Protein AF-A0A7C3CIZ7-F1 (afdb_monomer_lite)

Structure (mmCIF, N/CA/C/O backbone):
data_AF-A0A7C3CIZ7-F1
#
_entry.id   AF-A0A7C3CIZ7-F1
#
loop_
_atom_site.group_PDB
_atom_site.id
_atom_site.type_symbol
_atom_site.label_atom_id
_atom_site.label_alt_id
_atom_site.label_comp_id
_atom_site.label_asym_id
_atom_site.label_entity_id
_atom_site.label_seq_id
_atom_site.pdbx_PDB_ins_code
_atom_site.Cartn_x
_atom_site.Cartn_y
_atom_site.Cartn_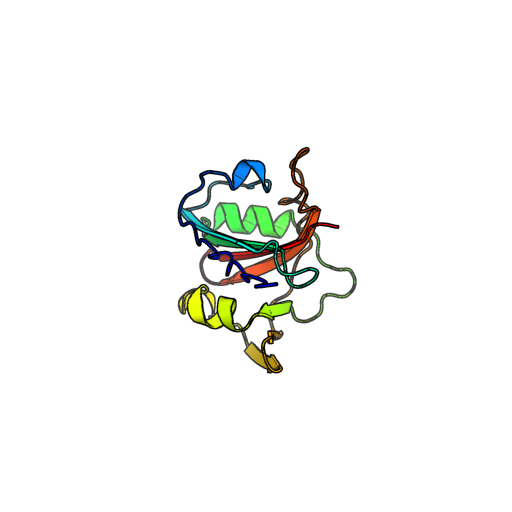z
_atom_site.occupancy
_atom_site.B_iso_or_equiv
_atom_site.auth_seq_id
_atom_site.auth_comp_id
_atom_site.auth_asym_id
_atom_site.auth_atom_id
_atom_site.pdbx_PDB_model_num
ATOM 1 N N . MET A 1 1 ? 16.954 -30.991 -23.696 1.00 40.31 1 MET A N 1
ATOM 2 C CA . MET A 1 1 ? 17.081 -30.292 -22.400 1.00 40.31 1 MET A CA 1
ATOM 3 C C . MET A 1 1 ? 15.759 -29.590 -22.146 1.00 40.31 1 MET A C 1
ATOM 5 O O . MET A 1 1 ? 15.465 -28.628 -22.838 1.00 40.31 1 MET A O 1
ATOM 9 N N . ASN A 1 2 ? 14.918 -30.134 -21.264 1.00 35.19 2 ASN A N 1
ATOM 10 C CA . ASN A 1 2 ? 13.638 -29.518 -20.912 1.00 35.19 2 ASN A CA 1
ATOM 11 C C . ASN A 1 2 ? 13.887 -28.467 -19.831 1.00 35.19 2 ASN A C 1
ATOM 13 O O . ASN A 1 2 ? 14.127 -28.816 -18.677 1.00 35.19 2 ASN A O 1
ATOM 17 N N . SER A 1 3 ? 13.835 -27.191 -20.205 1.00 40.47 3 SER A N 1
ATOM 18 C CA . SER A 1 3 ? 13.712 -26.099 -19.244 1.00 40.47 3 SER A CA 1
ATOM 19 C C . SER A 1 3 ? 12.290 -26.116 -18.692 1.00 40.47 3 SER A C 1
ATOM 21 O O . SER A 1 3 ? 11.384 -25.530 -19.278 1.00 40.47 3 SER A O 1
ATOM 23 N N . SER A 1 4 ? 12.076 -26.829 -17.586 1.00 41.53 4 SER A N 1
ATOM 24 C CA . SER A 1 4 ? 10.871 -26.657 -16.775 1.00 41.53 4 SER A CA 1
ATOM 25 C C . SER A 1 4 ? 10.915 -25.265 -16.157 1.00 41.53 4 SER A C 1
ATOM 27 O O . SER A 1 4 ? 11.551 -25.054 -15.125 1.00 41.53 4 SER A O 1
ATOM 29 N N . SER A 1 5 ? 10.242 -24.310 -16.789 1.00 43.53 5 SER A N 1
ATOM 30 C CA . SER A 1 5 ? 9.827 -23.066 -16.157 1.00 43.53 5 SER A CA 1
ATOM 31 C C . SER A 1 5 ? 8.874 -23.422 -15.016 1.00 43.53 5 SER A C 1
ATOM 33 O O . SER A 1 5 ? 7.674 -23.606 -15.212 1.00 43.53 5 SER A O 1
ATOM 35 N N . LYS A 1 6 ? 9.415 -23.576 -13.800 1.00 43.91 6 LYS A N 1
ATOM 36 C CA . LYS A 1 6 ? 8.603 -23.516 -12.582 1.00 43.91 6 LYS A CA 1
ATOM 37 C C . LYS A 1 6 ? 7.922 -22.153 -12.606 1.00 43.91 6 LYS A C 1
ATOM 39 O O . LYS A 1 6 ? 8.576 -21.142 -12.390 1.00 43.91 6 LYS A O 1
ATOM 44 N N . SER A 1 7 ? 6.628 -22.115 -12.910 1.00 44.91 7 SER A N 1
ATOM 45 C CA . SER A 1 7 ? 5.816 -20.945 -12.605 1.00 44.91 7 SER A CA 1
ATOM 46 C C . SER A 1 7 ? 5.825 -20.815 -11.085 1.00 44.91 7 SER A C 1
ATOM 48 O O . SER A 1 7 ? 5.143 -21.582 -10.396 1.00 44.91 7 SER A O 1
ATOM 50 N N . GLU A 1 8 ? 6.663 -19.937 -10.547 1.00 54.41 8 GLU A N 1
ATOM 51 C CA . GLU A 1 8 ? 6.619 -19.619 -9.128 1.00 54.41 8 GLU A CA 1
ATOM 52 C C . GLU A 1 8 ? 5.224 -19.085 -8.822 1.00 54.41 8 GLU A C 1
ATOM 54 O O . GLU A 1 8 ? 4.749 -18.103 -9.393 1.00 54.41 8 GLU A O 1
ATOM 59 N N . LYS A 1 9 ? 4.497 -19.834 -7.994 1.00 58.31 9 LYS A N 1
ATOM 60 C CA . LYS A 1 9 ? 3.144 -19.481 -7.601 1.00 58.31 9 LYS A CA 1
ATOM 61 C C . LYS A 1 9 ? 3.265 -18.303 -6.642 1.00 58.31 9 LYS A C 1
ATOM 63 O O . LYS A 1 9 ? 3.645 -18.494 -5.490 1.00 58.31 9 LYS A O 1
ATOM 68 N N . ILE A 1 10 ? 2.967 -17.101 -7.128 1.00 73.19 10 ILE A N 1
ATOM 69 C CA . ILE A 1 10 ? 2.876 -15.902 -6.292 1.00 73.19 10 ILE A CA 1
ATOM 70 C C . ILE A 1 10 ? 1.796 -16.165 -5.237 1.00 73.19 10 ILE A C 1
ATOM 72 O O . ILE A 1 10 ? 0.620 -16.335 -5.571 1.00 73.19 10 ILE A O 1
ATOM 76 N N . ASN A 1 11 ? 2.200 -16.246 -3.971 1.00 84.12 11 ASN A N 1
ATOM 77 C CA . ASN A 1 11 ? 1.288 -16.484 -2.859 1.00 84.12 11 ASN A CA 1
ATOM 78 C C . ASN A 1 11 ? 0.907 -15.149 -2.215 1.00 84.12 11 ASN A C 1
ATOM 80 O O . ASN A 1 11 ? 1.768 -14.412 -1.738 1.00 84.12 11 ASN A O 1
ATOM 84 N N . VAL A 1 12 ? -0.395 -14.867 -2.193 1.00 92.00 12 VAL A N 1
ATOM 85 C CA . VAL A 1 12 ? -0.971 -13.730 -1.470 1.00 92.00 12 VAL A CA 1
ATOM 86 C C . VAL A 1 12 ? -1.318 -14.179 -0.054 1.00 92.00 12 VAL A C 1
ATOM 88 O O . VAL A 1 12 ? -2.018 -15.176 0.119 1.00 92.00 12 VAL A O 1
ATOM 91 N N . SER A 1 13 ? -0.843 -13.440 0.942 1.00 95.44 13 SER A N 1
ATOM 92 C CA . SER A 1 13 ? -1.138 -13.644 2.358 1.00 95.44 13 SER A CA 1
ATOM 93 C C . SER A 1 13 ? -2.059 -12.547 2.887 1.00 95.44 13 SER A C 1
ATOM 95 O O . SER A 1 13 ? -1.990 -11.405 2.435 1.00 95.44 13 SER A O 1
ATOM 97 N N . TYR A 1 14 ? -2.910 -12.901 3.851 1.00 95.56 14 TYR A N 1
ATOM 98 C CA . TYR A 1 14 ? -3.855 -12.000 4.527 1.00 95.56 14 TYR A CA 1
ATOM 99 C C . TYR A 1 14 ? -3.587 -11.884 6.034 1.00 95.56 14 TYR A C 1
ATOM 101 O O . TYR A 1 14 ? -4.386 -11.341 6.790 1.00 95.56 14 TYR A O 1
ATOM 109 N N . GLU A 1 15 ? -2.466 -12.438 6.489 1.00 93.75 15 GLU A N 1
ATOM 110 C CA . GLU A 1 15 ? -2.064 -12.456 7.891 1.00 93.75 15 GLU A CA 1
ATOM 111 C C . GLU A 1 15 ? -0.704 -11.784 8.076 1.00 93.75 15 GLU A C 1
ATOM 113 O O . GLU A 1 15 ? 0.117 -11.732 7.155 1.00 93.75 15 GLU A O 1
ATOM 118 N N . MET A 1 16 ? -0.441 -11.308 9.295 1.00 91.06 16 MET A N 1
ATOM 119 C CA . MET A 1 16 ? 0.819 -10.635 9.615 1.00 91.06 16 MET A CA 1
ATOM 120 C C . MET A 1 16 ? 2.029 -11.559 9.445 1.00 91.06 16 MET A C 1
ATOM 122 O O . MET A 1 16 ? 3.037 -11.114 8.916 1.00 91.06 16 MET A O 1
ATOM 126 N N . GLY A 1 17 ? 1.934 -12.837 9.826 1.00 89.06 17 GLY A N 1
ATOM 127 C CA . GLY A 1 17 ? 2.920 -13.887 9.531 1.00 89.06 17 GLY A CA 1
ATOM 128 C C . GLY A 1 17 ? 4.386 -13.425 9.468 1.00 89.06 17 GLY A C 1
ATOM 129 O O . GLY A 1 17 ? 4.987 -13.032 10.468 1.00 89.06 17 GLY A O 1
ATOM 130 N N . LEU A 1 18 ? 4.973 -13.491 8.269 1.00 89.88 18 LEU A N 1
ATOM 131 C CA . LEU A 1 18 ? 6.359 -13.089 8.010 1.00 89.88 18 LEU A CA 1
ATOM 132 C C . LEU A 1 18 ? 6.542 -11.588 7.754 1.00 89.88 18 LEU A C 1
ATOM 134 O O . LEU A 1 18 ? 7.680 -11.126 7.779 1.00 89.88 18 LEU A O 1
ATOM 138 N N . LEU A 1 19 ? 5.472 -10.827 7.526 1.00 92.81 19 LEU A N 1
ATOM 139 C CA . LEU A 1 19 ? 5.552 -9.433 7.097 1.00 92.81 19 LEU A CA 1
ATOM 140 C C . LEU A 1 19 ? 6.392 -8.550 8.046 1.00 92.81 19 LEU A C 1
ATOM 142 O O . LEU A 1 19 ? 7.272 -7.861 7.536 1.00 92.81 19 LEU A O 1
ATOM 146 N N . PRO A 1 20 ? 6.277 -8.636 9.393 1.00 92.56 20 PRO A N 1
ATOM 147 C CA . PRO A 1 20 ? 7.145 -7.889 10.315 1.00 92.56 20 PRO A CA 1
ATOM 148 C C . PRO A 1 20 ? 8.642 -8.221 10.231 1.00 92.56 20 PRO A C 1
ATOM 150 O O . PRO A 1 20 ? 9.472 -7.483 10.760 1.00 92.56 20 PRO A O 1
ATOM 153 N N . LYS A 1 21 ? 9.014 -9.353 9.617 1.00 89.88 21 LYS A N 1
ATOM 154 C CA . LYS A 1 21 ? 10.421 -9.698 9.343 1.00 89.88 21 LYS A CA 1
ATOM 155 C C . LYS A 1 21 ? 10.917 -9.077 8.038 1.00 89.88 21 LYS A C 1
ATOM 157 O O . LYS A 1 21 ? 12.123 -8.925 7.867 1.00 89.88 21 LYS A O 1
ATOM 162 N N . LEU A 1 22 ? 9.998 -8.755 7.128 1.00 91.44 22 LEU A N 1
ATOM 163 C CA . LEU A 1 22 ? 10.278 -8.222 5.797 1.00 91.44 22 LEU A CA 1
ATOM 164 C C . LEU A 1 22 ? 10.145 -6.699 5.731 1.00 91.44 22 LEU A C 1
ATOM 166 O O . LEU A 1 22 ? 10.724 -6.084 4.846 1.00 91.44 22 LEU A O 1
ATOM 170 N N . MET A 1 23 ? 9.400 -6.078 6.637 1.00 93.44 23 MET A N 1
ATOM 171 C CA . MET A 1 23 ? 9.265 -4.627 6.733 1.00 93.44 23 MET A CA 1
ATOM 172 C C . MET A 1 23 ? 8.839 -4.229 8.144 1.00 93.44 23 MET A C 1
ATOM 174 O O . MET A 1 23 ? 8.223 -5.012 8.871 1.00 93.44 23 MET A O 1
ATOM 178 N N . SER A 1 24 ? 9.153 -2.998 8.530 1.00 95.00 24 SER A N 1
ATOM 179 C CA . SER A 1 24 ? 8.663 -2.421 9.775 1.00 95.00 24 SER A CA 1
ATOM 180 C C . SER A 1 24 ? 7.184 -2.106 9.623 1.00 95.00 24 SER A C 1
ATOM 182 O O . SER A 1 24 ? 6.748 -1.654 8.568 1.00 95.00 24 SER A O 1
ATOM 184 N N . ILE A 1 25 ? 6.417 -2.321 10.688 1.00 94.81 25 ILE A N 1
ATOM 185 C CA . ILE A 1 25 ? 4.978 -2.068 10.712 1.00 94.81 25 ILE A CA 1
ATOM 186 C C . ILE A 1 25 ? 4.720 -0.998 11.775 1.00 94.81 25 ILE A C 1
ATOM 188 O O . ILE A 1 25 ? 4.652 -1.331 12.958 1.00 94.81 25 ILE A O 1
ATOM 192 N N . PRO A 1 26 ? 4.665 0.292 11.398 1.00 94.12 26 PRO A N 1
ATOM 193 C CA . PRO A 1 26 ? 4.250 1.342 12.316 1.00 94.12 26 PRO A CA 1
ATOM 194 C C . PRO A 1 26 ? 2.762 1.174 12.657 1.00 94.12 26 PRO A C 1
ATOM 196 O O . PRO A 1 26 ? 1.959 0.871 11.774 1.00 94.12 26 PRO A O 1
ATOM 199 N N . GLY A 1 27 ? 2.403 1.384 13.926 1.00 93.00 27 GLY A N 1
ATOM 200 C CA . GLY A 1 27 ? 1.024 1.267 14.414 1.00 93.00 27 GLY A CA 1
ATOM 201 C C . GLY A 1 27 ? 0.489 -0.170 14.449 1.00 93.00 27 GLY A C 1
ATOM 202 O O . GLY A 1 27 ? 1.248 -1.138 14.372 1.00 93.00 27 GLY A O 1
ATOM 203 N N . ASN A 1 28 ? -0.836 -0.301 14.563 1.00 95.25 28 ASN A N 1
ATOM 204 C CA . ASN A 1 28 ? -1.532 -1.590 14.600 1.00 95.25 28 ASN A CA 1
ATOM 205 C C . ASN A 1 28 ? -2.498 -1.710 13.409 1.00 95.25 28 ASN A C 1
ATOM 207 O O . ASN A 1 28 ? -3.581 -1.124 13.451 1.00 95.25 28 ASN A O 1
ATOM 211 N N . PRO A 1 29 ? -2.138 -2.437 12.336 1.00 96.50 29 PRO A N 1
ATOM 212 C CA . PRO A 1 29 ? -3.035 -2.600 11.200 1.00 96.50 29 PRO A CA 1
ATOM 213 C C . PRO A 1 29 ? -4.282 -3.410 11.591 1.00 96.50 29 PRO A C 1
ATOM 215 O O . PRO A 1 29 ? -4.189 -4.428 12.277 1.00 96.50 29 PRO A O 1
ATOM 218 N N . ILE A 1 30 ? -5.442 -2.956 11.122 1.00 97.38 30 ILE A N 1
ATOM 219 C CA . ILE A 1 30 ? -6.747 -3.621 11.237 1.00 97.38 30 ILE A CA 1
ATOM 220 C C . ILE A 1 30 ? -6.792 -4.829 10.301 1.00 97.38 30 ILE A C 1
ATOM 222 O O . ILE A 1 30 ? -7.249 -5.907 10.681 1.00 97.38 30 ILE A O 1
ATOM 226 N N . SER A 1 31 ? -6.295 -4.654 9.077 1.00 97.44 31 SER A N 1
ATOM 227 C CA . SER A 1 31 ? -6.229 -5.707 8.071 1.00 97.44 31 SER A CA 1
ATOM 228 C C . SER A 1 31 ? -4.940 -5.611 7.260 1.00 97.44 31 SER A C 1
ATOM 230 O O . SER A 1 31 ? -4.288 -4.563 7.182 1.00 97.44 31 SER A O 1
ATOM 232 N N . VAL A 1 32 ? -4.538 -6.746 6.692 1.00 97.50 32 VAL A N 1
ATOM 233 C CA . VAL A 1 32 ? -3.292 -6.887 5.943 1.00 97.50 32 VAL A CA 1
ATOM 234 C C . VAL A 1 32 ? -3.509 -7.793 4.741 1.00 97.50 32 VAL A C 1
ATOM 236 O O . VAL A 1 32 ? -4.156 -8.832 4.837 1.00 97.50 32 VAL A O 1
ATOM 239 N N . LYS A 1 33 ? -2.954 -7.401 3.597 1.00 97.75 33 LYS A N 1
ATOM 240 C CA . LYS A 1 33 ? -2.857 -8.221 2.389 1.00 97.75 33 LYS A CA 1
ATOM 241 C C . LYS A 1 33 ? -1.490 -7.992 1.773 1.00 97.75 33 LYS A C 1
ATOM 243 O O . LYS A 1 33 ? -1.157 -6.852 1.476 1.00 97.75 33 LYS A O 1
ATOM 248 N N . TRP A 1 34 ? -0.681 -9.026 1.587 1.00 96.88 34 TRP A N 1
ATOM 249 C CA . TRP A 1 34 ? 0.683 -8.851 1.087 1.00 96.88 34 TRP A CA 1
ATOM 250 C C . TRP A 1 34 ? 1.178 -10.036 0.265 1.00 96.88 34 TRP A C 1
ATOM 252 O O . TRP A 1 34 ? 0.662 -11.148 0.359 1.00 96.88 34 TRP A O 1
ATOM 262 N N . GLN A 1 35 ? 2.171 -9.779 -0.579 1.00 94.06 35 GLN A N 1
ATOM 263 C CA . GLN A 1 35 ? 2.848 -10.792 -1.376 1.00 94.06 35 GLN A CA 1
ATOM 264 C C . GLN A 1 35 ? 4.308 -10.406 -1.587 1.00 94.06 35 GLN A C 1
ATOM 266 O O . GLN A 1 35 ? 4.656 -9.223 -1.576 1.00 94.06 35 GLN A O 1
ATOM 271 N N . VAL A 1 36 ? 5.128 -11.415 -1.862 1.00 91.12 36 VAL A N 1
ATOM 272 C CA . VAL A 1 36 ? 6.469 -11.238 -2.414 1.00 91.12 36 VAL A CA 1
ATOM 273 C C . VAL A 1 36 ? 6.492 -11.826 -3.824 1.00 91.12 36 VAL A C 1
ATOM 275 O O . VAL A 1 36 ? 5.982 -12.924 -4.048 1.00 91.12 36 VAL A O 1
ATOM 278 N N . ASP A 1 37 ? 7.041 -11.076 -4.772 1.00 85.19 37 ASP A N 1
ATOM 279 C CA . ASP A 1 37 ? 7.250 -11.467 -6.163 1.00 85.19 37 ASP A CA 1
ATOM 280 C C . ASP A 1 37 ? 8.732 -11.261 -6.510 1.00 85.19 37 ASP A C 1
ATOM 282 O O . ASP A 1 37 ? 9.137 -10.196 -6.970 1.00 85.19 37 ASP A O 1
ATOM 286 N N . GLU A 1 38 ? 9.552 -12.283 -6.247 1.00 71.19 38 GLU A N 1
ATOM 287 C CA . GLU A 1 38 ? 11.004 -12.252 -6.501 1.00 71.19 38 GLU A CA 1
ATOM 288 C C . GLU A 1 38 ? 11.345 -12.354 -8.001 1.00 71.19 38 GLU A C 1
ATOM 290 O O . GLU A 1 38 ? 12.503 -12.217 -8.384 1.00 71.19 38 GLU A O 1
ATOM 295 N N . SER A 1 39 ? 10.342 -12.560 -8.867 1.00 68.19 39 SER A N 1
ATOM 296 C CA . SER A 1 39 ? 10.527 -12.673 -10.320 1.00 68.19 39 SER A CA 1
ATOM 297 C C . SER A 1 39 ? 10.616 -11.323 -11.043 1.00 68.19 39 SER A C 1
ATOM 299 O O . SER A 1 39 ? 10.975 -11.267 -12.221 1.00 68.19 39 SER A O 1
ATOM 301 N N . GLN A 1 40 ? 10.266 -10.228 -10.365 1.00 64.69 40 GLN A N 1
ATOM 302 C CA . GLN A 1 40 ? 10.323 -8.868 -10.898 1.00 64.69 40 GLN A CA 1
ATOM 303 C C . GLN A 1 40 ? 11.605 -8.191 -10.393 1.00 64.69 40 GLN A C 1
ATOM 305 O O . GLN A 1 40 ? 11.881 -8.210 -9.204 1.00 64.69 40 GLN A O 1
ATOM 310 N N . GLU A 1 41 ? 12.390 -7.551 -11.263 1.00 54.38 41 GLU A N 1
ATOM 311 C CA . GLU A 1 41 ? 13.546 -6.751 -10.807 1.00 54.38 41 GLU A CA 1
ATOM 312 C C . GLU A 1 41 ? 13.154 -5.316 -10.408 1.00 54.38 41 GLU A C 1
ATOM 314 O O . GLU A 1 41 ? 13.873 -4.680 -9.650 1.00 54.38 41 GLU A O 1
ATOM 319 N N . ASN A 1 42 ? 12.023 -4.782 -10.898 1.00 53.59 42 ASN A N 1
ATOM 320 C CA . ASN A 1 42 ? 11.779 -3.328 -10.893 1.00 53.59 42 ASN A CA 1
ATOM 321 C C . ASN A 1 42 ? 10.345 -2.875 -10.525 1.00 53.59 42 ASN A C 1
ATOM 323 O O . ASN A 1 42 ? 10.051 -1.686 -10.620 1.00 53.59 42 ASN A O 1
ATOM 327 N N . ALA A 1 43 ? 9.429 -3.774 -10.138 1.00 54.03 43 ALA A N 1
ATOM 328 C CA . ALA A 1 43 ? 7.998 -3.448 -9.965 1.00 54.03 43 ALA A CA 1
ATOM 329 C C . ALA A 1 43 ? 7.499 -3.414 -8.505 1.00 54.03 43 ALA A C 1
ATOM 331 O O . ALA A 1 43 ? 6.293 -3.319 -8.275 1.00 54.03 43 ALA A O 1
ATOM 332 N N . GLY A 1 44 ? 8.404 -3.475 -7.527 1.00 62.44 44 GLY A N 1
ATOM 333 C CA . GLY A 1 44 ? 8.056 -3.752 -6.135 1.00 62.44 44 GLY A CA 1
ATOM 334 C C . GLY A 1 44 ? 7.966 -5.261 -5.918 1.00 62.44 44 GLY A C 1
ATOM 335 O O . GLY A 1 44 ? 7.007 -5.909 -6.333 1.00 62.44 44 GLY A O 1
ATOM 336 N N . ASN A 1 45 ? 8.990 -5.813 -5.279 1.00 85.94 45 ASN A N 1
ATOM 337 C CA . ASN A 1 45 ? 9.141 -7.246 -5.041 1.00 85.94 45 ASN A CA 1
ATOM 338 C C . ASN A 1 45 ? 8.453 -7.652 -3.736 1.00 85.94 45 ASN A C 1
ATOM 340 O O . ASN A 1 45 ? 8.128 -8.815 -3.558 1.00 85.94 45 ASN A O 1
ATOM 344 N N . LEU A 1 46 ? 8.180 -6.693 -2.848 1.00 92.50 46 LEU A N 1
ATOM 345 C CA . LEU A 1 46 ? 7.289 -6.817 -1.703 1.00 92.50 46 LEU A CA 1
ATOM 346 C C . LEU A 1 46 ? 6.162 -5.798 -1.867 1.00 92.50 46 LEU A C 1
ATOM 348 O O . LEU A 1 46 ? 6.404 -4.592 -1.911 1.00 92.50 46 LEU A O 1
ATOM 352 N N . VAL A 1 47 ? 4.927 -6.284 -1.940 1.00 94.81 47 VAL A N 1
ATOM 353 C CA . VAL A 1 47 ? 3.733 -5.443 -2.051 1.00 94.81 47 VAL A CA 1
ATOM 354 C C . VAL A 1 47 ? 2.809 -5.747 -0.888 1.00 94.81 47 VAL A C 1
ATOM 356 O O . VAL A 1 47 ? 2.541 -6.915 -0.603 1.00 94.81 47 VAL A O 1
ATOM 359 N N . ALA A 1 48 ? 2.306 -4.705 -0.236 1.00 97.00 48 ALA A N 1
ATOM 360 C CA . ALA A 1 48 ? 1.354 -4.820 0.855 1.00 97.00 48 ALA A CA 1
ATOM 361 C C . ALA A 1 48 ? 0.241 -3.774 0.734 1.00 97.00 48 ALA A C 1
ATOM 363 O O . ALA A 1 48 ? 0.450 -2.659 0.269 1.00 97.00 48 ALA A O 1
ATOM 364 N N . LEU A 1 49 ? -0.950 -4.135 1.183 1.00 98.12 49 LEU A N 1
ATOM 365 C CA . LEU A 1 49 ? -2.059 -3.242 1.461 1.00 98.12 49 LEU A CA 1
ATOM 366 C C . LEU A 1 49 ? -2.391 -3.409 2.940 1.00 98.12 49 LEU A C 1
ATOM 368 O O . LEU A 1 49 ? -2.714 -4.515 3.380 1.00 98.12 49 LEU A O 1
ATOM 372 N N . LEU A 1 50 ? -2.267 -2.320 3.690 1.00 98.44 50 LEU A N 1
ATOM 373 C CA . LEU A 1 50 ? -2.545 -2.275 5.119 1.00 98.44 50 LEU A CA 1
ATOM 374 C C . LEU A 1 50 ? -3.706 -1.324 5.370 1.00 98.44 50 LEU A C 1
ATOM 376 O O . LEU A 1 50 ? -3.741 -0.223 4.820 1.00 98.44 50 LEU A O 1
ATOM 380 N N . GLU A 1 51 ? -4.631 -1.747 6.214 1.00 98.19 51 GLU A N 1
ATOM 381 C CA . GLU A 1 51 ? -5.702 -0.906 6.734 1.00 98.19 51 GLU A CA 1
ATOM 382 C C . GLU A 1 51 ? -5.368 -0.511 8.161 1.00 98.19 51 GLU A C 1
ATOM 384 O O . GLU A 1 51 ? -4.967 -1.352 8.962 1.00 98.19 51 GLU A O 1
ATOM 389 N N . TYR A 1 52 ? -5.543 0.759 8.487 1.00 98.19 52 TYR A N 1
ATOM 390 C CA . TYR A 1 52 ? -5.244 1.308 9.799 1.00 98.19 52 TYR A CA 1
ATOM 391 C C . TYR A 1 52 ? -6.437 2.061 10.362 1.00 98.19 52 TYR A C 1
ATOM 393 O O . TYR A 1 52 ? -7.281 2.572 9.624 1.00 98.19 52 TYR A O 1
ATOM 401 N N . SER A 1 53 ? -6.444 2.212 11.686 1.00 97.88 53 SER A N 1
ATOM 402 C CA . SER A 1 53 ? -7.293 3.208 12.329 1.00 97.88 53 SER A CA 1
ATOM 403 C C . SER A 1 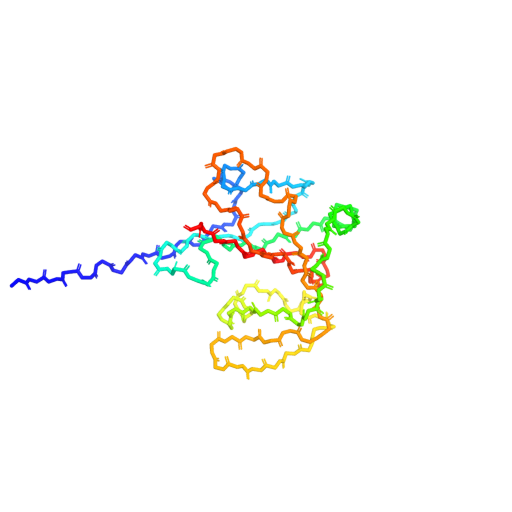53 ? -6.963 4.612 11.797 1.00 97.88 53 SER A C 1
ATOM 405 O O . SER A 1 53 ? -5.847 4.885 11.340 1.00 97.88 53 SER A O 1
ATOM 407 N N . SER A 1 54 ? -7.917 5.541 11.885 1.00 95.88 54 SER A N 1
ATOM 408 C CA . SER A 1 54 ? -7.685 6.939 11.492 1.00 95.88 54 SER A CA 1
ATOM 409 C C . SER A 1 54 ? -6.522 7.580 12.256 1.00 95.88 54 SER A C 1
ATOM 411 O O . SER A 1 54 ? -5.802 8.406 11.694 1.00 95.88 54 SER A O 1
ATOM 413 N N . GLU A 1 55 ? -6.328 7.195 13.520 1.00 96.69 55 GLU A N 1
ATOM 414 C CA . GLU A 1 55 ? -5.246 7.691 14.372 1.00 96.69 55 GLU A CA 1
ATOM 415 C C . GLU A 1 55 ? -3.882 7.163 13.916 1.00 96.69 55 GLU A C 1
ATOM 417 O O . GLU A 1 55 ? -2.981 7.959 13.644 1.00 96.69 55 GLU A O 1
ATOM 422 N N . ASP A 1 56 ? -3.749 5.845 13.738 1.00 97.56 56 ASP A N 1
ATOM 423 C CA . ASP A 1 56 ? -2.504 5.223 13.273 1.00 97.56 56 ASP A CA 1
ATOM 424 C C . ASP A 1 56 ? -2.121 5.725 11.880 1.00 97.56 56 ASP A C 1
ATOM 426 O O . ASP A 1 56 ? -0.969 6.082 11.627 1.00 97.56 56 ASP A O 1
ATOM 430 N N . LYS A 1 57 ? -3.098 5.821 10.972 1.00 96.62 57 LYS A N 1
ATOM 431 C CA . LYS A 1 57 ? -2.867 6.364 9.634 1.00 96.62 57 LYS A CA 1
ATOM 432 C C . LYS A 1 57 ? -2.373 7.798 9.706 1.00 96.62 57 LYS A C 1
ATOM 434 O O . LYS A 1 57 ? -1.384 8.128 9.057 1.00 96.62 57 LYS A O 1
ATOM 439 N N . LYS A 1 58 ? -3.035 8.653 10.491 1.00 96.25 58 LYS A N 1
ATOM 440 C CA . LYS A 1 58 ? -2.609 10.044 10.662 1.00 96.25 58 LYS A CA 1
ATOM 441 C C . LYS A 1 58 ? -1.176 10.116 11.184 1.00 96.25 58 LYS A C 1
ATOM 443 O O . LYS A 1 58 ? -0.375 10.853 10.617 1.00 96.25 58 LYS A O 1
ATOM 448 N N . TYR A 1 59 ? -0.844 9.317 12.195 1.00 96.38 59 TYR A N 1
ATOM 449 C CA . TYR A 1 59 ? 0.515 9.224 12.715 1.00 96.38 59 TYR A CA 1
ATOM 450 C C . TYR A 1 59 ? 1.522 8.850 11.617 1.00 96.38 59 TYR A C 1
ATOM 452 O O . TYR A 1 59 ? 2.540 9.525 11.466 1.00 96.38 59 TYR A O 1
ATOM 460 N N . ILE A 1 60 ? 1.231 7.824 10.812 1.00 96.75 60 ILE A N 1
ATOM 461 C CA . ILE A 1 60 ? 2.110 7.393 9.717 1.00 96.75 60 ILE A CA 1
ATOM 462 C C . ILE A 1 60 ? 2.313 8.524 8.704 1.00 96.75 60 ILE A C 1
ATOM 464 O O . ILE A 1 60 ? 3.450 8.784 8.313 1.00 96.75 60 ILE A O 1
ATOM 468 N N . LEU A 1 61 ? 1.242 9.209 8.292 1.00 95.31 61 LEU A N 1
ATOM 469 C CA . LEU A 1 61 ? 1.320 10.291 7.306 1.00 95.31 61 LEU A CA 1
ATOM 470 C C . LEU A 1 61 ? 2.090 11.506 7.829 1.00 95.31 61 LEU A C 1
ATOM 472 O O . LEU A 1 61 ? 2.906 12.059 7.097 1.00 95.31 61 LEU A O 1
ATOM 476 N N . ASP A 1 62 ? 1.875 11.890 9.088 1.00 95.38 62 ASP A N 1
ATOM 477 C CA . ASP A 1 62 ? 2.565 13.023 9.715 1.00 95.38 62 ASP A CA 1
ATOM 478 C C . ASP A 1 62 ? 4.072 12.755 9.899 1.00 95.38 62 ASP A C 1
ATOM 480 O O . ASP A 1 62 ? 4.868 13.692 9.927 1.00 95.38 62 ASP A O 1
ATOM 484 N N . ASN A 1 63 ? 4.471 11.481 10.005 1.00 95.62 63 ASN A N 1
ATOM 485 C CA . ASN A 1 63 ? 5.860 11.056 10.218 1.00 95.62 63 ASN A CA 1
ATOM 486 C C . ASN A 1 63 ? 6.533 10.484 8.955 1.00 95.62 63 ASN A C 1
ATOM 488 O O . ASN A 1 63 ? 7.663 9.995 9.027 1.00 95.62 63 ASN A O 1
ATOM 492 N N . SER A 1 64 ? 5.864 10.529 7.801 1.00 94.12 64 SER A N 1
ATOM 493 C CA . SER A 1 64 ? 6.418 10.076 6.522 1.00 94.12 64 SER A CA 1
ATOM 494 C C . SER A 1 64 ? 6.852 11.262 5.668 1.00 94.12 64 SER A C 1
ATOM 496 O O . SER A 1 64 ? 6.101 12.212 5.448 1.00 94.12 64 SER A O 1
ATOM 498 N N . ASN A 1 65 ? 8.069 11.192 5.136 1.00 93.25 65 ASN A N 1
ATOM 499 C CA . ASN A 1 65 ? 8.600 12.240 4.272 1.00 93.25 65 ASN A CA 1
ATOM 500 C C . ASN A 1 65 ? 7.971 12.175 2.875 1.00 93.25 65 ASN A C 1
ATOM 502 O O . ASN A 1 65 ? 7.714 11.098 2.337 1.00 93.25 65 ASN A O 1
ATOM 506 N N . LYS A 1 66 ? 7.776 13.337 2.253 1.00 91.38 66 LYS A N 1
ATOM 507 C CA . LYS A 1 66 ? 7.400 13.432 0.836 1.00 91.38 66 LYS A CA 1
ATOM 508 C C . LYS A 1 66 ? 8.644 13.296 -0.044 1.00 91.38 66 LYS A C 1
ATOM 510 O O . LYS A 1 66 ? 9.746 13.627 0.387 1.00 91.38 66 LYS A O 1
ATOM 515 N N . PHE A 1 67 ? 8.458 12.862 -1.288 1.00 88.69 67 PHE A N 1
ATOM 516 C CA . PHE A 1 67 ? 9.493 13.010 -2.313 1.00 88.69 67 PHE A CA 1
ATOM 517 C C . PHE A 1 67 ? 9.758 14.499 -2.591 1.00 88.69 67 PHE A C 1
ATOM 519 O O . PHE A 1 67 ? 8.837 15.308 -2.496 1.00 88.69 67 PHE A O 1
ATOM 526 N N . GLU A 1 68 ? 10.994 14.857 -2.958 1.00 84.31 68 GLU A N 1
ATOM 527 C CA . GLU A 1 68 ? 11.389 16.251 -3.241 1.00 84.31 68 GLU A CA 1
ATOM 528 C C . GLU A 1 68 ? 10.560 16.880 -4.371 1.00 84.31 68 GLU A C 1
ATOM 530 O O . GLU A 1 68 ? 10.198 18.050 -4.304 1.00 84.31 68 GLU A O 1
ATOM 535 N N . ASN A 1 69 ? 10.199 16.075 -5.375 1.00 79.38 69 ASN A N 1
ATOM 536 C CA . ASN A 1 69 ? 9.293 16.440 -6.460 1.00 79.38 69 ASN A CA 1
ATOM 537 C C . ASN A 1 69 ? 8.147 15.421 -6.506 1.00 79.38 69 ASN A C 1
ATOM 539 O O . ASN A 1 69 ? 8.229 14.448 -7.263 1.00 79.38 69 ASN A O 1
ATOM 543 N N . PRO A 1 70 ? 7.110 15.579 -5.665 1.00 67.44 70 PRO A N 1
ATOM 544 C CA . PRO A 1 70 ? 6.031 14.608 -5.589 1.00 67.44 70 PRO A CA 1
ATOM 545 C C . PRO A 1 70 ? 5.244 14.633 -6.902 1.00 67.44 70 PRO A C 1
ATOM 547 O O . PRO A 1 70 ? 4.511 15.579 -7.188 1.00 67.44 70 PRO A O 1
ATOM 550 N N . SER A 1 71 ? 5.432 13.595 -7.711 1.00 73.19 71 SER A N 1
ATOM 551 C CA . SER A 1 71 ? 4.609 13.319 -8.887 1.00 73.19 71 SER A CA 1
ATOM 552 C C . SER A 1 71 ? 3.503 12.328 -8.524 1.00 73.19 71 SER A C 1
ATOM 554 O O . SER A 1 71 ? 3.481 11.788 -7.419 1.00 73.19 71 SER A O 1
ATOM 556 N N . SER A 1 72 ? 2.556 12.142 -9.440 1.00 84.62 72 SER A N 1
ATOM 557 C CA . SER A 1 72 ? 1.574 11.057 -9.400 1.00 84.62 72 SER A CA 1
ATOM 558 C C . SER A 1 72 ? 2.244 9.724 -9.075 1.00 84.62 72 SER A C 1
ATOM 560 O O . SER A 1 72 ? 3.308 9.401 -9.608 1.00 84.62 72 SER A O 1
ATOM 562 N N . ASP A 1 73 ? 1.603 8.930 -8.221 1.00 88.69 73 ASP A N 1
ATOM 563 C CA . ASP A 1 73 ? 2.082 7.579 -7.957 1.00 88.69 73 ASP A CA 1
ATOM 564 C C . ASP A 1 73 ? 1.767 6.635 -9.126 1.00 88.69 73 ASP A C 1
ATOM 566 O O . ASP A 1 73 ? 0.867 6.889 -9.934 1.00 88.69 73 ASP A O 1
ATOM 570 N N . ARG A 1 74 ? 2.507 5.528 -9.223 1.00 90.19 74 ARG A N 1
ATOM 571 C CA . ARG A 1 74 ? 2.306 4.499 -10.246 1.00 90.19 74 ARG A CA 1
ATOM 572 C C . ARG A 1 74 ? 2.127 3.133 -9.604 1.00 90.19 74 ARG A C 1
ATOM 574 O O . ARG A 1 74 ? 3.054 2.595 -9.013 1.00 90.19 74 ARG A O 1
ATOM 581 N N . ILE A 1 75 ? 0.960 2.531 -9.814 1.00 91.62 75 ILE A N 1
ATOM 582 C CA . ILE A 1 75 ? 0.624 1.197 -9.300 1.00 91.62 75 ILE A CA 1
ATOM 583 C C . ILE A 1 75 ? 0.356 0.256 -10.472 1.00 91.62 75 ILE A C 1
ATOM 585 O O . ILE A 1 75 ? -0.301 0.626 -11.442 1.00 91.62 75 ILE A O 1
ATOM 589 N N . ASN A 1 76 ? 0.841 -0.986 -10.401 1.00 91.50 76 ASN A N 1
ATOM 590 C CA . ASN A 1 76 ? 0.485 -1.999 -11.395 1.00 91.50 76 ASN A CA 1
ATOM 591 C C . ASN A 1 76 ? -1.040 -2.207 -11.408 1.00 91.50 76 ASN A C 1
ATOM 593 O O . ASN A 1 76 ? -1.635 -2.461 -10.359 1.00 91.50 76 ASN A O 1
ATOM 597 N N . ALA A 1 77 ? -1.653 -2.158 -12.592 1.00 93.19 77 ALA A N 1
ATOM 598 C CA . ALA A 1 77 ? -3.100 -2.273 -12.765 1.00 93.19 77 ALA A CA 1
ATOM 599 C C . ALA A 1 77 ? -3.666 -3.523 -12.070 1.00 93.19 77 ALA A C 1
ATOM 601 O O . ALA A 1 77 ? -4.721 -3.452 -11.449 1.00 93.19 77 ALA A O 1
ATOM 602 N N . LYS A 1 78 ? -2.912 -4.637 -12.049 1.00 92.00 78 LYS A N 1
ATOM 603 C CA . LYS A 1 78 ? -3.321 -5.871 -11.358 1.00 92.00 78 LYS A CA 1
ATOM 604 C C . LYS A 1 78 ? -3.601 -5.642 -9.870 1.00 92.00 78 LYS A C 1
ATOM 606 O O . LYS A 1 78 ? -4.574 -6.178 -9.349 1.00 92.00 78 LYS A O 1
ATOM 611 N N . PHE A 1 79 ? -2.768 -4.856 -9.185 1.00 93.94 79 PHE A N 1
ATOM 612 C CA . PHE A 1 79 ? -2.930 -4.577 -7.758 1.00 93.94 79 PHE A CA 1
ATOM 613 C C . PHE A 1 79 ? -4.038 -3.557 -7.530 1.00 93.94 79 PHE A C 1
ATOM 615 O O . PHE A 1 79 ? -4.884 -3.766 -6.666 1.00 93.94 79 PHE A O 1
ATOM 622 N N . TYR A 1 80 ? -4.087 -2.501 -8.342 1.00 94.94 80 TYR A N 1
ATOM 623 C CA . TYR A 1 80 ? -5.148 -1.506 -8.224 1.00 94.94 80 TYR A CA 1
ATOM 624 C C . TYR A 1 80 ? -6.539 -2.130 -8.410 1.00 94.94 80 TYR A C 1
ATOM 626 O O . TYR A 1 80 ? -7.436 -1.905 -7.601 1.00 94.94 80 TYR A O 1
ATOM 634 N N . ASP A 1 81 ? -6.702 -2.968 -9.434 1.00 95.31 81 ASP A N 1
ATOM 635 C CA . ASP A 1 81 ? -7.996 -3.557 -9.779 1.00 95.31 81 ASP A CA 1
ATOM 636 C C . ASP A 1 81 ? -8.428 -4.655 -8.796 1.00 95.31 81 ASP A C 1
ATOM 638 O O . ASP A 1 81 ? -9.611 -4.751 -8.483 1.00 95.31 81 ASP A O 1
ATOM 642 N N . SER A 1 82 ? -7.497 -5.479 -8.294 1.00 94.50 82 SER A N 1
ATOM 643 C CA . SER A 1 82 ? -7.841 -6.688 -7.517 1.00 94.50 82 SER A CA 1
ATOM 644 C C . SER A 1 82 ? -7.520 -6.636 -6.020 1.00 94.50 82 SER A C 1
ATOM 646 O O . SER A 1 82 ? -7.891 -7.551 -5.276 1.00 94.50 82 SER A O 1
ATOM 648 N N . TRP A 1 83 ? -6.771 -5.635 -5.552 1.00 96.25 83 TRP A N 1
ATOM 649 C CA . TRP A 1 83 ? -6.420 -5.514 -4.134 1.00 96.25 83 TRP A CA 1
ATOM 650 C C . TRP A 1 83 ? -7.070 -4.330 -3.462 1.00 96.25 83 TRP A C 1
ATOM 652 O O . TRP A 1 83 ? -7.528 -4.497 -2.338 1.00 96.25 83 TRP A O 1
ATOM 662 N N . ILE A 1 84 ? -7.087 -3.174 -4.118 1.00 96.69 84 ILE A N 1
ATOM 663 C CA . ILE A 1 84 ? -7.589 -1.948 -3.509 1.00 96.69 84 ILE A CA 1
ATOM 664 C C . ILE A 1 84 ? -9.128 -2.012 -3.471 1.00 96.69 84 ILE A C 1
ATOM 666 O O . ILE A 1 84 ? -9.737 -2.125 -4.538 1.00 96.69 84 ILE A O 1
ATOM 670 N N . PRO A 1 85 ? -9.767 -1.958 -2.285 1.00 96.38 85 PRO A N 1
ATOM 671 C CA . PRO A 1 85 ? -11.224 -1.904 -2.168 1.00 96.38 85 PRO A CA 1
ATOM 672 C C . PRO A 1 85 ? -11.796 -0.640 -2.814 1.00 96.38 85 PRO A C 1
ATOM 674 O O . PRO A 1 85 ? -11.117 0.383 -2.873 1.00 96.38 85 PRO A O 1
ATOM 677 N N . GLU A 1 86 ? -13.051 -0.681 -3.262 1.00 95.12 86 GLU A N 1
ATOM 678 C CA . GLU A 1 86 ? -13.692 0.472 -3.916 1.00 95.12 86 GLU A CA 1
ATOM 679 C C . GLU A 1 86 ? -13.707 1.724 -3.025 1.00 95.12 86 GLU A C 1
ATOM 681 O O . GLU A 1 86 ? -13.380 2.815 -3.494 1.00 95.12 86 GLU A O 1
ATOM 686 N N . ASP A 1 87 ? -13.954 1.567 -1.724 1.00 94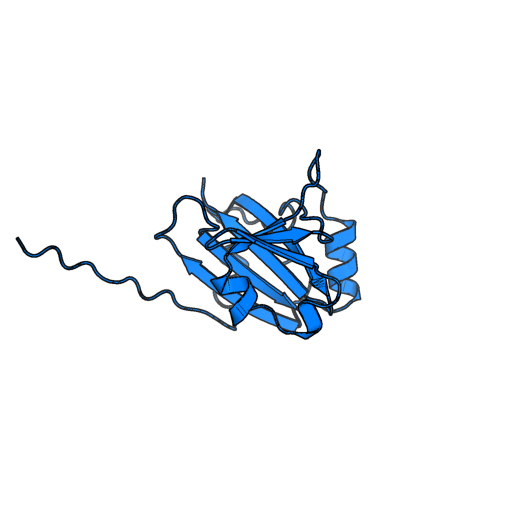.31 87 ASP A N 1
ATOM 687 C CA . ASP A 1 87 ? -13.964 2.685 -0.771 1.00 94.31 87 ASP A CA 1
ATOM 688 C C . ASP A 1 87 ? -12.578 3.341 -0.621 1.00 94.31 87 ASP A C 1
ATOM 690 O O . ASP A 1 87 ? -12.452 4.559 -0.472 1.00 94.31 87 ASP A O 1
ATOM 694 N N . ALA A 1 88 ? -11.506 2.561 -0.785 1.00 95.88 88 ALA A N 1
ATOM 695 C CA . ALA A 1 88 ? -10.135 3.061 -0.774 1.00 95.88 88 ALA A CA 1
ATOM 696 C C . ALA A 1 88 ? -9.764 3.826 -2.061 1.00 95.88 88 ALA A C 1
ATOM 698 O O . ALA A 1 88 ? -8.805 4.604 -2.050 1.00 95.88 88 ALA A O 1
ATOM 699 N N . LYS A 1 89 ? -10.516 3.635 -3.159 1.00 95.75 89 LYS A N 1
ATOM 700 C CA . LYS A 1 89 ? -10.316 4.325 -4.451 1.00 95.75 89 LYS A CA 1
ATOM 701 C C . LYS A 1 89 ? -10.964 5.710 -4.502 1.00 95.75 89 LYS A C 1
ATOM 703 O O . LYS A 1 89 ? -10.685 6.477 -5.425 1.00 95.75 89 LYS A O 1
ATOM 708 N N . ILE A 1 90 ? -11.810 6.056 -3.529 1.00 94.25 90 ILE A N 1
ATOM 709 C CA . ILE A 1 90 ? -12.499 7.351 -3.480 1.00 94.25 90 ILE A CA 1
ATOM 710 C C . ILE A 1 90 ? -11.479 8.496 -3.520 1.00 94.25 90 ILE A C 1
ATOM 712 O O . ILE A 1 90 ? -10.506 8.507 -2.769 1.00 94.25 90 ILE A O 1
ATOM 716 N N . GLY A 1 91 ? -11.718 9.478 -4.393 1.00 89.69 91 GLY A N 1
ATOM 717 C CA . GLY A 1 91 ? -10.864 10.661 -4.541 1.00 89.69 91 GLY A CA 1
ATOM 718 C C . GLY A 1 91 ? -9.611 10.457 -5.402 1.00 89.69 91 GLY A C 1
ATOM 719 O O . GLY A 1 91 ? -8.888 11.426 -5.635 1.00 89.69 91 GLY A O 1
ATOM 720 N N . ILE A 1 92 ? -9.373 9.242 -5.906 1.00 93.31 92 ILE A N 1
ATOM 721 C CA . ILE A 1 92 ? -8.257 8.925 -6.803 1.00 93.31 92 ILE A CA 1
ATOM 722 C C . ILE A 1 92 ? -8.707 9.093 -8.255 1.00 93.31 92 ILE A C 1
ATOM 724 O O . ILE A 1 92 ? -9.691 8.492 -8.682 1.00 93.31 92 ILE A O 1
ATOM 728 N N . GLU A 1 93 ? -7.962 9.869 -9.040 1.00 93.88 93 GLU A N 1
ATOM 729 C CA . GLU A 1 93 ? -8.095 9.862 -10.497 1.00 93.88 93 GLU A CA 1
ATOM 730 C C . GLU A 1 93 ? -7.016 8.967 -11.097 1.00 93.88 93 GLU A C 1
ATOM 732 O O . GLU A 1 93 ? -5.851 9.024 -10.705 1.00 93.88 93 GLU A O 1
ATOM 737 N N . VAL A 1 94 ? -7.407 8.126 -12.050 1.00 94.44 94 VAL A N 1
ATOM 738 C CA . VAL A 1 94 ? -6.507 7.152 -12.660 1.00 94.44 94 VAL A CA 1
ATOM 739 C C . VAL A 1 94 ? -6.350 7.430 -14.142 1.00 94.44 94 VAL A C 1
ATOM 741 O O . VAL A 1 94 ? -7.325 7.488 -14.892 1.00 94.44 94 VAL A O 1
ATOM 744 N N . LYS A 1 95 ? -5.097 7.504 -14.584 1.00 95.31 95 LYS A N 1
ATOM 745 C CA . LYS A 1 95 ? -4.722 7.456 -15.993 1.00 95.31 95 LYS A CA 1
ATOM 746 C C . LYS A 1 95 ? -4.093 6.102 -16.308 1.00 95.31 95 LYS A C 1
ATOM 748 O O . LYS A 1 95 ? -3.067 5.722 -15.749 1.00 95.31 95 LYS A O 1
ATOM 753 N N . LYS A 1 96 ? -4.707 5.366 -17.233 1.00 93.25 96 LYS A N 1
ATOM 754 C CA . LYS A 1 96 ? -4.232 4.042 -17.649 1.00 93.25 96 LYS A CA 1
ATOM 755 C C . LYS A 1 96 ? -3.029 4.146 -18.589 1.00 93.25 96 LYS A C 1
ATOM 757 O O . LYS A 1 96 ? -3.119 4.779 -19.639 1.00 93.25 96 LYS A O 1
ATOM 762 N N . LEU A 1 97 ? -1.936 3.475 -18.229 1.00 91.12 97 LEU A N 1
ATOM 763 C CA . LEU A 1 97 ? -0.683 3.369 -18.981 1.00 91.12 97 LEU A CA 1
ATOM 764 C C . LEU A 1 97 ? -0.292 1.884 -19.123 1.00 91.12 97 LEU A C 1
ATOM 766 O O . LEU A 1 97 ? 0.472 1.350 -18.322 1.00 91.12 97 LEU A O 1
ATOM 770 N N . ASP A 1 98 ? -0.827 1.204 -20.140 1.00 90.75 98 ASP A N 1
ATOM 771 C CA . ASP A 1 98 ? -0.636 -0.243 -20.359 1.00 90.75 98 ASP A CA 1
ATOM 772 C C . ASP A 1 98 ? -0.948 -1.082 -19.095 1.00 90.75 98 ASP A C 1
ATOM 774 O O . ASP A 1 98 ? -2.115 -1.185 -18.702 1.00 90.75 98 ASP A O 1
ATOM 778 N N . LYS A 1 99 ? 0.079 -1.644 -18.437 1.00 90.62 99 LYS A N 1
ATOM 779 C CA . LYS A 1 99 ? -0.017 -2.469 -17.215 1.00 90.62 99 LYS A CA 1
ATOM 780 C C . LYS A 1 99 ? 0.085 -1.669 -15.915 1.00 90.62 99 LYS A C 1
ATOM 782 O O . LYS A 1 99 ? 0.114 -2.257 -14.834 1.00 90.62 99 LYS A O 1
ATOM 787 N N . VAL A 1 100 ? 0.179 -0.349 -16.001 1.00 91.94 100 VAL A N 1
ATOM 788 C CA . VAL A 1 100 ? 0.361 0.552 -14.865 1.00 91.94 100 VAL A CA 1
ATOM 789 C C . VAL A 1 100 ? -0.731 1.607 -14.886 1.00 91.94 100 VAL A C 1
ATOM 791 O O . VAL A 1 100 ? -1.122 2.115 -15.934 1.00 91.94 100 VAL A O 1
ATOM 794 N N . TYR A 1 101 ? -1.230 1.942 -13.712 1.00 94.88 101 TYR A N 1
ATOM 795 C CA . TYR A 1 101 ? -2.099 3.076 -13.480 1.00 94.88 101 TYR A CA 1
ATOM 796 C C . TYR A 1 101 ? -1.281 4.194 -12.860 1.00 94.88 101 TYR A C 1
ATOM 798 O O . TYR A 1 101 ? -0.539 3.979 -11.906 1.00 94.88 101 TYR A O 1
ATOM 806 N N . GLU A 1 102 ? -1.403 5.379 -13.440 1.00 94.81 102 GLU A N 1
ATOM 807 C CA . GLU A 1 102 ? -0.896 6.619 -12.877 1.00 94.81 102 GLU A CA 1
ATOM 808 C C . GLU A 1 102 ? -2.013 7.264 -12.051 1.00 94.81 102 GLU A C 1
ATOM 810 O O . GLU A 1 102 ? -3.088 7.554 -12.577 1.00 94.81 102 GLU A O 1
ATOM 815 N N . LEU A 1 103 ? -1.766 7.451 -10.756 1.00 94.12 103 LEU A N 1
ATOM 816 C CA . LEU A 1 103 ? -2.719 7.979 -9.789 1.00 94.12 103 LEU A CA 1
ATOM 817 C C . LEU A 1 103 ? -2.503 9.487 -9.665 1.00 94.12 103 LEU A C 1
ATOM 819 O O . LEU A 1 103 ? -1.599 9.960 -8.975 1.00 94.12 103 LEU A O 1
ATOM 823 N N . THR A 1 104 ? -3.338 10.262 -10.343 1.00 85.81 104 THR A N 1
ATOM 824 C CA . THR A 1 104 ? -3.361 11.721 -10.242 1.00 85.81 104 THR A CA 1
ATOM 825 C C . THR A 1 104 ? -4.261 12.095 -9.058 1.00 85.81 104 THR A C 1
ATOM 827 O O . THR A 1 104 ? -5.368 11.581 -8.961 1.00 85.81 104 THR A O 1
ATOM 830 N N . LYS A 1 105 ? -3.805 12.963 -8.142 1.00 87.88 105 LYS A N 1
ATOM 831 C CA . LYS A 1 105 ? -4.414 13.308 -6.822 1.00 87.88 105 LYS A CA 1
ATOM 832 C C . LYS A 1 105 ? -4.000 12.458 -5.620 1.00 87.88 105 LYS A C 1
ATOM 834 O O . LYS A 1 105 ? -4.399 12.778 -4.503 1.00 87.88 105 LYS A O 1
ATOM 839 N N . VAL A 1 106 ? -3.136 11.466 -5.806 1.00 90.25 106 VAL A N 1
ATOM 840 C CA . VAL A 1 106 ? -2.467 10.794 -4.687 1.00 90.25 106 VAL A CA 1
ATOM 841 C C . VAL A 1 106 ? -0.993 11.161 -4.703 1.00 90.25 106 VAL A C 1
ATOM 843 O O . VAL A 1 106 ? -0.331 11.033 -5.729 1.00 90.25 106 VAL A O 1
ATOM 846 N N . ILE A 1 107 ? -0.495 11.650 -3.567 1.00 91.50 107 ILE A N 1
ATOM 847 C CA . ILE A 1 107 ? 0.918 11.984 -3.394 1.00 91.50 107 ILE A CA 1
ATOM 848 C C . ILE A 1 107 ? 1.600 10.788 -2.721 1.00 91.50 107 ILE A C 1
ATOM 850 O O . ILE A 1 107 ? 1.294 10.519 -1.555 1.00 91.50 107 ILE A O 1
ATOM 854 N N . PRO A 1 108 ? 2.511 10.080 -3.410 1.00 94.25 108 PRO A N 1
ATOM 855 C CA . PRO A 1 108 ? 3.290 9.026 -2.783 1.00 94.25 108 PRO A CA 1
ATOM 856 C C . PRO A 1 108 ? 4.258 9.622 -1.756 1.00 94.25 108 PRO A C 1
ATOM 858 O O . PRO A 1 108 ? 4.723 10.761 -1.886 1.00 94.25 108 PRO A O 1
ATOM 861 N N . LEU A 1 109 ? 4.577 8.835 -0.733 1.00 95.31 109 LEU A N 1
ATOM 862 C CA . LEU A 1 109 ? 5.512 9.190 0.331 1.00 95.31 109 LEU A CA 1
ATOM 863 C C . LEU A 1 109 ? 6.693 8.218 0.338 1.00 95.31 109 LEU A C 1
ATOM 865 O O . LEU A 1 109 ? 6.595 7.079 -0.129 1.00 95.31 109 LEU A O 1
ATOM 869 N N . LEU A 1 110 ? 7.817 8.676 0.883 1.00 94.44 110 LEU A N 1
ATOM 870 C CA . LEU A 1 110 ? 8.987 7.836 1.089 1.00 94.44 110 LEU A CA 1
ATOM 871 C C . LEU A 1 110 ? 8.675 6.749 2.134 1.00 94.44 110 LEU A C 1
ATOM 873 O O . LEU A 1 110 ? 8.047 7.035 3.156 1.00 94.44 110 LEU A O 1
ATOM 877 N N . PRO A 1 111 ? 9.152 5.507 1.947 1.00 93.69 111 PRO A N 1
ATOM 878 C CA . PRO A 1 111 ? 8.772 4.380 2.793 1.00 93.69 111 PRO A CA 1
ATOM 879 C C . PRO A 1 111 ? 9.601 4.279 4.086 1.00 93.69 111 PRO A C 1
ATOM 881 O O . PRO A 1 111 ? 9.665 3.210 4.685 1.00 93.69 111 PRO A O 1
ATOM 884 N N . ASN A 1 112 ? 10.253 5.356 4.544 1.00 92.44 112 ASN A N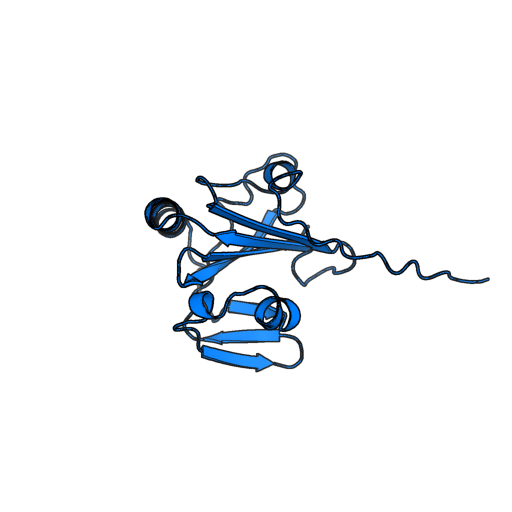 1
ATOM 885 C CA . ASN A 1 112 ? 11.269 5.300 5.607 1.00 92.44 112 ASN A CA 1
ATOM 886 C C . ASN A 1 112 ? 10.790 4.658 6.916 1.00 92.44 112 ASN A C 1
ATOM 888 O O . ASN A 1 112 ? 11.600 4.059 7.617 1.00 92.44 112 ASN A O 1
ATOM 892 N N . LEU A 1 113 ? 9.508 4.795 7.274 1.00 94.25 113 LEU A N 1
ATOM 893 C CA . LEU A 1 113 ? 8.939 4.160 8.472 1.00 94.25 113 LEU A CA 1
ATOM 894 C C . LEU A 1 113 ? 8.791 2.640 8.322 1.00 94.25 113 LEU A C 1
ATOM 896 O O . LEU A 1 113 ? 8.835 1.909 9.307 1.00 94.25 113 LEU A O 1
ATOM 900 N N . PHE A 1 114 ? 8.659 2.168 7.087 1.00 94.62 114 PHE A N 1
ATOM 901 C CA . PHE A 1 114 ? 8.431 0.773 6.731 1.00 94.62 114 PHE A CA 1
ATOM 902 C C . PHE A 1 114 ? 9.731 0.027 6.390 1.00 94.62 114 PHE A C 1
ATOM 904 O O . PHE A 1 114 ? 9.766 -1.198 6.416 1.00 94.62 114 PHE A O 1
ATOM 911 N N . THR A 1 115 ? 10.835 0.735 6.141 1.00 91.50 115 THR A N 1
ATOM 912 C CA . THR A 1 115 ? 12.124 0.137 5.739 1.00 91.50 115 THR A CA 1
ATOM 913 C C . THR A 1 115 ? 13.155 0.057 6.872 1.00 91.50 115 THR A C 1
ATOM 915 O O . THR A 1 115 ? 14.346 -0.092 6.613 1.00 91.50 115 THR A O 1
ATOM 918 N N . GLN A 1 116 ? 12.746 0.188 8.140 1.00 84.31 116 GLN A N 1
ATOM 919 C CA . 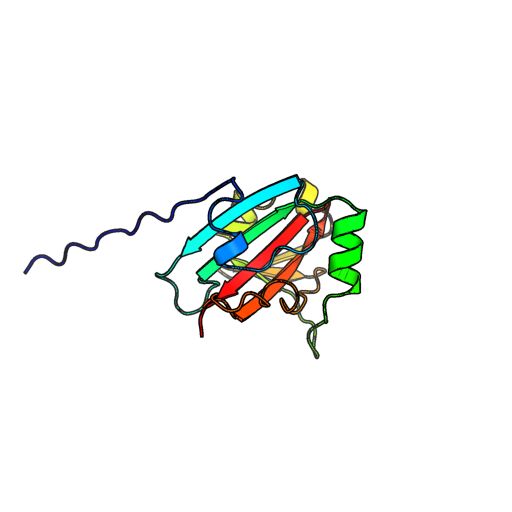GLN A 1 116 ? 13.683 0.246 9.280 1.00 84.31 116 GLN A CA 1
ATOM 920 C C . GLN A 1 116 ? 14.139 -1.132 9.787 1.00 84.31 116 GLN A C 1
ATOM 922 O O . GLN A 1 116 ? 14.958 -1.229 10.705 1.00 84.31 116 GLN A O 1
ATOM 927 N N . THR A 1 117 ? 13.622 -2.220 9.219 1.00 79.50 117 THR A N 1
ATOM 928 C CA . THR A 1 117 ? 13.980 -3.579 9.628 1.00 79.50 117 THR A CA 1
ATOM 929 C C . THR A 1 117 ? 15.413 -3.915 9.220 1.00 79.50 117 THR A C 1
ATOM 931 O O . THR A 1 117 ? 15.723 -3.999 8.036 1.00 79.50 117 THR A O 1
ATOM 934 N N . LYS A 1 118 ? 16.281 -4.206 10.201 1.00 73.81 118 LYS A N 1
ATOM 935 C CA . LYS A 1 118 ? 17.715 -4.502 9.978 1.00 73.81 118 LYS A CA 1
ATOM 936 C C . LYS A 1 118 ? 17.997 -5.635 8.986 1.00 73.81 118 LYS A C 1
ATOM 938 O O . LYS A 1 118 ? 19.068 -5.658 8.395 1.00 73.81 118 LYS A O 1
ATOM 943 N N . LEU A 1 119 ? 17.087 -6.600 8.878 1.00 75.75 119 LEU A N 1
ATOM 944 C CA . LEU A 1 119 ? 17.267 -7.816 8.080 1.00 75.75 119 LEU A CA 1
ATOM 945 C C . LEU A 1 119 ? 16.485 -7.796 6.763 1.00 75.75 119 LEU A C 1
ATOM 947 O O . LEU A 1 119 ? 16.560 -8.767 6.014 1.00 75.75 119 LEU A O 1
ATOM 951 N N . SER A 1 120 ? 15.721 -6.736 6.488 1.00 83.50 120 SER A N 1
ATOM 952 C CA . SER A 1 120 ? 14.927 -6.689 5.267 1.00 83.50 120 SER A CA 1
ATOM 953 C C . SER A 1 120 ? 15.803 -6.356 4.057 1.00 83.50 120 SER A C 1
ATOM 955 O O . SER A 1 120 ? 16.537 -5.365 4.100 1.00 83.50 120 SER A O 1
ATOM 957 N N . PRO A 1 121 ? 15.700 -7.119 2.954 1.00 85.06 121 PRO A N 1
ATOM 958 C CA . PRO A 1 121 ? 16.300 -6.719 1.687 1.00 85.06 121 PRO A CA 1
ATOM 959 C C . PRO A 1 121 ? 15.519 -5.576 1.008 1.00 85.06 121 PRO A C 1
ATOM 961 O O . PRO A 1 121 ? 16.059 -4.920 0.119 1.00 85.06 121 PRO A O 1
ATOM 964 N N . TYR A 1 122 ? 14.273 -5.313 1.419 1.00 90.56 122 TYR A N 1
ATOM 965 C CA . TYR A 1 122 ? 13.348 -4.361 0.798 1.00 90.56 122 TYR A CA 1
ATOM 966 C C . TYR A 1 122 ? 13.479 -2.970 1.428 1.00 90.56 122 TYR A C 1
ATOM 968 O O . TYR A 1 122 ? 12.776 -2.621 2.377 1.00 90.56 122 TYR A O 1
ATOM 976 N N . VAL A 1 123 ? 14.409 -2.170 0.906 1.00 89.06 123 VAL A N 1
ATOM 977 C CA . VAL A 1 123 ? 14.799 -0.877 1.508 1.00 89.06 123 VAL A CA 1
ATOM 978 C C . VAL A 1 123 ? 14.454 0.347 0.658 1.00 89.06 123 VAL A C 1
ATOM 980 O O . VAL A 1 123 ? 14.694 1.470 1.091 1.00 89.06 123 VAL A O 1
ATOM 983 N N . ASN A 1 124 ? 13.899 0.148 -0.538 1.00 89.25 124 ASN A N 1
ATOM 984 C CA . ASN A 1 124 ? 13.489 1.215 -1.451 1.00 89.25 124 ASN A CA 1
ATOM 985 C C . ASN A 1 124 ? 12.036 1.015 -1.886 1.00 89.25 124 ASN A C 1
ATOM 987 O O . ASN A 1 124 ? 11.532 -0.104 -1.814 1.00 89.25 124 ASN A O 1
ATOM 991 N N . GLY A 1 125 ? 11.387 2.075 -2.374 1.00 91.62 125 GLY A N 1
ATOM 992 C CA . GLY A 1 125 ? 10.003 2.014 -2.838 1.00 91.62 125 GLY A CA 1
ATOM 993 C C . GLY A 1 125 ? 9.204 3.264 -2.515 1.00 91.62 125 GLY A C 1
ATOM 994 O O . GLY A 1 125 ? 9.764 4.352 -2.359 1.00 91.62 125 GLY A O 1
ATOM 995 N N . SER A 1 126 ? 7.897 3.081 -2.376 1.00 93.94 126 SER A N 1
ATOM 996 C CA . SER A 1 126 ? 6.955 4.114 -1.959 1.00 93.94 126 SER A CA 1
ATOM 997 C C . SER A 1 126 ? 5.867 3.531 -1.061 1.00 93.94 126 SER A C 1
ATOM 999 O O . SER A 1 126 ? 5.604 2.323 -1.039 1.00 93.94 126 SER A O 1
ATOM 1001 N N . ILE A 1 127 ? 5.227 4.426 -0.314 1.00 95.94 127 ILE A N 1
ATOM 1002 C CA . ILE A 1 127 ? 3.896 4.184 0.230 1.00 95.94 127 ILE A CA 1
ATOM 1003 C C . ILE A 1 127 ? 2.911 5.152 -0.412 1.00 95.94 127 ILE A C 1
ATOM 1005 O O . ILE A 1 127 ? 3.229 6.315 -0.674 1.00 95.94 127 ILE A O 1
ATOM 1009 N N . THR A 1 128 ? 1.700 4.669 -0.618 1.00 96.00 128 THR A N 1
ATOM 1010 C CA . THR A 1 128 ? 0.634 5.353 -1.331 1.00 96.00 128 THR A CA 1
ATOM 1011 C C . THR A 1 128 ? -0.557 5.450 -0.393 1.00 96.00 128 THR A C 1
ATOM 1013 O O . THR A 1 128 ? -1.255 4.455 -0.173 1.00 96.00 128 THR A O 1
ATOM 1016 N N . PRO A 1 129 ? -0.781 6.624 0.219 1.00 95.62 129 PRO A N 1
ATOM 1017 C CA . PRO A 1 129 ? -1.953 6.856 1.049 1.00 95.62 129 PRO A CA 1
ATOM 1018 C C . PRO A 1 129 ? -3.220 6.765 0.197 1.00 95.62 129 PRO A C 1
ATOM 1020 O O . PRO A 1 129 ? -3.355 7.483 -0.791 1.00 95.62 129 PRO A O 1
ATOM 1023 N N . LEU A 1 130 ? -4.147 5.896 0.583 1.00 96.25 130 LEU A N 1
ATOM 1024 C CA . LEU A 1 130 ? -5.442 5.734 -0.086 1.00 96.25 130 LEU A CA 1
ATOM 1025 C C . LEU A 1 130 ? -6.554 6.361 0.767 1.00 96.25 130 LEU A C 1
ATOM 1027 O O . LEU A 1 130 ? -6.262 7.001 1.778 1.00 96.25 130 LEU A O 1
ATOM 1031 N N . SER A 1 131 ? -7.823 6.206 0.403 1.00 94.12 131 SER A N 1
ATOM 1032 C CA . SER A 1 131 ? -8.941 6.584 1.285 1.00 94.12 131 SER A CA 1
ATOM 1033 C C . SER A 1 131 ? -9.167 5.546 2.398 1.00 94.12 131 SER A C 1
ATOM 1035 O O . SER A 1 131 ? -8.457 4.546 2.469 1.00 94.12 131 SER A O 1
ATOM 1037 N N . ASP A 1 132 ? -10.077 5.843 3.330 1.00 91.12 132 ASP A N 1
ATOM 1038 C CA . ASP A 1 132 ? -10.629 4.892 4.314 1.00 91.12 132 ASP A CA 1
ATOM 1039 C C . ASP A 1 132 ? -9.599 4.045 5.091 1.00 91.12 132 ASP A C 1
ATOM 1041 O O . ASP A 1 132 ? -9.591 2.826 5.049 1.00 91.12 132 ASP A O 1
ATOM 1045 N N . GLY A 1 133 ? -8.624 4.684 5.745 1.00 94.81 133 GLY A N 1
ATOM 1046 C CA . GLY A 1 133 ? -7.640 3.935 6.550 1.00 94.81 133 GLY A CA 1
ATOM 1047 C C . GLY A 1 133 ? -6.557 3.174 5.763 1.00 94.81 133 GLY A C 1
ATOM 1048 O O . GLY A 1 133 ? -5.531 2.825 6.343 1.00 94.81 133 GLY A O 1
ATOM 1049 N N . TYR A 1 134 ? -6.692 3.006 4.444 1.00 98.06 134 TYR A N 1
ATOM 1050 C CA . TYR A 1 134 ? -5.754 2.203 3.654 1.00 98.06 134 TYR A CA 1
ATOM 1051 C C . TYR A 1 134 ? -4.448 2.927 3.303 1.00 98.06 134 TYR A C 1
ATOM 1053 O O . TYR A 1 134 ? -4.430 4.131 3.007 1.00 98.06 134 TYR A O 1
ATOM 1061 N N . ILE A 1 135 ? -3.359 2.158 3.293 1.00 98.12 135 ILE A N 1
ATOM 1062 C CA . ILE A 1 135 ? -2.041 2.510 2.759 1.00 98.12 135 ILE A CA 1
ATOM 1063 C C . ILE A 1 135 ? -1.563 1.337 1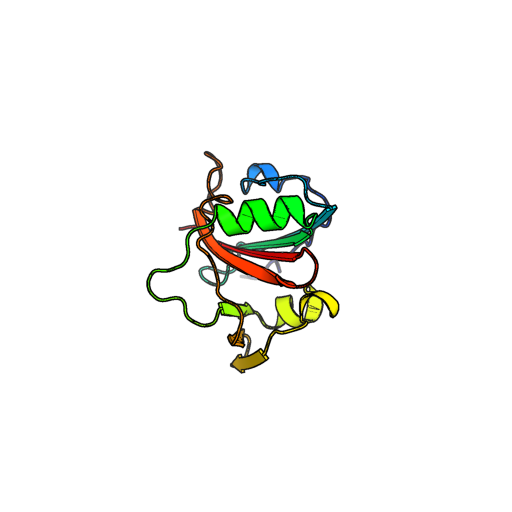.900 1.00 98.12 135 ILE A C 1
ATOM 1065 O O . ILE A 1 135 ? -1.448 0.207 2.380 1.00 98.12 135 ILE A O 1
ATOM 1069 N N . PHE A 1 136 ? -1.272 1.606 0.630 1.00 97.44 136 PHE A N 1
ATOM 1070 C CA . PHE A 1 136 ? -0.600 0.654 -0.250 1.00 97.44 136 PHE A CA 1
ATOM 1071 C C . PHE A 1 136 ? 0.913 0.860 -0.166 1.00 97.44 136 PHE A C 1
ATOM 1073 O O . PHE A 1 136 ? 1.386 1.989 -0.122 1.00 97.44 136 PHE A O 1
ATOM 1080 N N . ILE A 1 137 ? 1.677 -0.221 -0.115 1.00 96.44 137 ILE A N 1
ATOM 1081 C CA . ILE A 1 137 ? 3.131 -0.217 0.009 1.00 96.44 137 ILE A CA 1
ATOM 1082 C C . ILE A 1 137 ? 3.703 -1.056 -1.129 1.00 96.44 137 ILE A C 1
ATOM 1084 O O . ILE A 1 137 ? 3.312 -2.211 -1.305 1.00 96.44 137 ILE A O 1
ATOM 1088 N N . ALA A 1 138 ? 4.663 -0.498 -1.860 1.00 94.31 138 ALA A N 1
ATOM 1089 C CA . ALA A 1 138 ? 5.431 -1.216 -2.867 1.00 94.31 138 ALA A CA 1
ATOM 1090 C C . ALA A 1 138 ? 6.922 -0.994 -2.609 1.00 94.31 138 ALA A C 1
ATOM 1092 O O . ALA A 1 138 ? 7.426 0.119 -2.758 1.00 94.31 138 ALA A O 1
ATOM 1093 N N . LEU A 1 139 ? 7.621 -2.059 -2.213 1.00 93.12 139 LEU A N 1
ATOM 1094 C CA . LEU A 1 139 ? 9.045 -2.045 -1.891 1.00 93.12 139 LEU A CA 1
ATOM 1095 C C . LEU A 1 139 ? 9.816 -3.006 -2.788 1.00 93.12 139 LEU A C 1
ATOM 1097 O O . LEU A 1 139 ? 9.307 -4.058 -3.164 1.00 93.12 139 LEU A O 1
ATOM 1101 N N . TYR A 1 140 ? 11.065 -2.689 -3.098 1.00 89.69 140 TYR A N 1
ATOM 1102 C CA . TYR A 1 140 ? 11.948 -3.546 -3.888 1.00 89.69 140 TYR A CA 1
ATOM 1103 C C . TYR A 1 140 ? 13.316 -3.705 -3.225 1.00 89.69 140 TYR A C 1
ATOM 1105 O O . TYR A 1 140 ? 13.773 -2.844 -2.460 1.00 89.69 140 TYR A O 1
ATOM 1113 N N . SER A 1 141 ? 13.942 -4.851 -3.498 1.00 82.81 141 SER A N 1
ATOM 1114 C CA . SER A 1 141 ? 15.333 -5.106 -3.139 1.00 82.81 141 SER A CA 1
ATOM 1115 C C . SER A 1 141 ? 16.255 -4.295 -4.043 1.00 82.81 141 SER A C 1
ATOM 1117 O O . SER A 1 141 ? 15.897 -4.003 -5.180 1.00 82.81 141 SER A O 1
ATOM 1119 N N . ARG A 1 142 ? 17.406 -3.874 -3.516 1.00 67.75 142 ARG A N 1
ATOM 1120 C CA . ARG A 1 142 ? 18.437 -3.187 -4.308 1.00 67.75 142 ARG A CA 1
ATOM 1121 C C . ARG A 1 142 ? 18.960 -4.045 -5.450 1.00 67.75 142 ARG A C 1
ATOM 1123 O O . ARG A 1 142 ? 19.048 -5.274 -5.241 1.00 67.75 142 ARG A O 1
#

Sequence (142 aa):
MNSSSKSEKINVSYEMGLLPKLMSIPGNPISVKWQVDESQENAGNLVALLEYSSEDKKYILDNSNKFENPSSDRINAKFYDSWIPEDAKIGIEVKKLDKVYELTKVIPLLPNLFTQTKLSPYVNGSITPLSDGYIFIALYSR

Secondary structure (DSSP, 8-state):
-----------EE-SSTTHHHHS---S-EEEEEEEE-TT-SSS-SEEEEEEE-HHHHHHHHHTSPBPSS---EEEEHHHHHHTS-GGGGTT-EEEEETTEEEEET---B--TTTS--TT-SEEEEEEEE-STTEEEEEEEE-

pLDDT: mean 87.49, std 14.33, range [35.19, 98.44]

Foldseek 3Di:
DDPPPPPPPWDKDWDCPCLCLQWPDQDDFPTKIWTAQPVDQPQFRIKMKTFADPVRLVVCVVPFAFDPDFAFDKHFPCCVVPPQDPQQCPQWDWDDDPRITGTDRWTWTWCCNTQPNPNHQFRGFTWTRTGRRMIITGTHGD

Radius of gyration: 15.17 Å; chains: 1; bounding box: 32×47×37 Å